Protein AF-A0A3N3DSX0-F1 (afdb_monomer)

Foldseek 3Di:
DDPPLCPVVVVVVPDDDDDDDDPDDDDDDDDCPVVLLLVLLVLLLVLLCQLPDPPDDLVVNLVSVLVVLVVLLVCVPPPPCVVVSVSSLQSNQQNRPNNHHDQVSLVSVLVSLVVHDPVSNVSPVVSNVVSVVSNVD

Solvent-accessible surface area (backbone atoms only — not comparable to full-atom values): 8267 Å² total; per-residue (Å²): 132,83,76,66,87,50,62,75,68,61,68,62,83,76,78,72,96,80,80,88,84,80,94,77,91,77,82,91,72,90,72,67,69,60,54,61,53,52,49,38,26,48,50,10,31,50,52,38,58,47,62,68,33,87,88,53,54,70,68,59,40,48,53,53,50,49,54,54,50,47,52,46,55,78,38,56,86,40,90,86,31,57,65,56,48,54,50,34,51,49,14,39,64,19,34,14,81,70,60,43,80,46,69,70,54,49,51,52,51,51,61,48,51,77,70,43,61,67,69,56,50,63,70,34,51,69,55,51,52,54,52,54,55,60,73,77,104

Secondary structure (DSSP, 8-state):
----TTHHHHTTS--SSS----SSS------THHHHHHHHHHHHHHHHHHHT-TTS-HHHHHHHHHHHHHHHHHTTTSTTTHHHHHHHHHHHHTTGGG----HHHHHHHHHHHTTS-HHHHHHTHHHHHHHHHHH--

Structure (mmCIF, N/CA/C/O backbone):
data_AF-A0A3N3DSX0-F1
#
_entry.id   AF-A0A3N3DSX0-F1
#
loop_
_atom_site.group_PDB
_atom_site.id
_atom_site.type_symbol
_atom_site.label_atom_id
_atom_site.label_alt_id
_atom_site.label_comp_id
_atom_site.label_asym_id
_atom_site.label_entity_id
_atom_site.label_seq_id
_atom_site.pdbx_PDB_ins_code
_atom_site.Cartn_x
_atom_site.Cartn_y
_atom_site.Cartn_z
_atom_site.occupancy
_atom_site.B_iso_or_equiv
_atom_site.auth_seq_id
_atom_site.auth_comp_id
_atom_site.auth_asym_id
_atom_site.auth_atom_id
_atom_site.pdbx_PDB_model_num
ATOM 1 N N . MET A 1 1 ? -12.710 23.647 -13.913 1.00 30.50 1 MET A N 1
ATOM 2 C CA . MET A 1 1 ? -11.533 23.036 -14.567 1.00 30.50 1 MET A CA 1
ATOM 3 C C . MET A 1 1 ? -11.287 21.716 -13.859 1.00 30.50 1 MET A C 1
ATOM 5 O O . MET A 1 1 ? -10.903 21.737 -12.700 1.00 30.50 1 MET A O 1
ATOM 9 N N . VAL A 1 2 ? -11.662 20.593 -14.472 1.00 31.05 2 VAL A N 1
ATOM 10 C CA . VAL A 1 2 ? -11.515 19.270 -13.849 1.00 31.05 2 VAL A CA 1
ATOM 11 C C . VAL A 1 2 ? -10.035 18.912 -13.912 1.00 31.05 2 VAL A C 1
ATOM 13 O O . VAL A 1 2 ? -9.515 18.653 -14.994 1.00 31.05 2 VAL A O 1
ATOM 16 N N . ALA A 1 3 ? -9.342 18.975 -12.775 1.00 36.75 3 ALA A N 1
ATOM 17 C CA . ALA A 1 3 ? -8.009 18.406 -12.653 1.00 36.75 3 ALA A CA 1
ATOM 18 C C . ALA A 1 3 ? -8.123 16.917 -13.001 1.00 36.75 3 ALA A C 1
ATOM 20 O O . ALA A 1 3 ? -8.859 16.178 -12.351 1.00 36.75 3 ALA A O 1
ATOM 21 N N . ASN A 1 4 ? -7.481 16.505 -14.091 1.00 43.41 4 ASN A N 1
ATOM 22 C CA . ASN A 1 4 ? -7.502 15.134 -14.575 1.00 43.41 4 ASN A CA 1
ATOM 23 C C . ASN A 1 4 ? -6.844 14.243 -13.506 1.00 43.41 4 ASN A C 1
ATOM 25 O O . ASN A 1 4 ? -5.618 14.192 -13.415 1.00 43.41 4 ASN A O 1
ATOM 29 N N . CYS A 1 5 ? -7.654 13.577 -12.672 1.00 39.72 5 CYS A N 1
ATOM 30 C CA . CYS A 1 5 ? -7.236 12.755 -11.522 1.00 39.72 5 CYS A CA 1
ATOM 31 C C . CYS A 1 5 ? -6.327 11.563 -11.890 1.00 39.72 5 CYS A C 1
ATOM 33 O O . CYS A 1 5 ? -5.930 10.795 -11.019 1.00 39.72 5 CYS A O 1
ATOM 35 N N . LEU A 1 6 ? -6.002 11.418 -13.176 1.00 47.44 6 LEU A N 1
ATOM 36 C CA . LEU A 1 6 ? -5.230 10.345 -13.785 1.00 47.44 6 LEU A CA 1
ATOM 37 C C . LEU A 1 6 ? -3.911 10.849 -14.408 1.00 47.44 6 LEU A C 1
ATOM 39 O O . LEU A 1 6 ? -3.279 10.122 -15.166 1.00 47.44 6 LEU A O 1
ATOM 43 N N . GLY A 1 7 ? -3.470 12.083 -14.136 1.00 43.34 7 GLY A N 1
ATOM 44 C CA . GLY A 1 7 ? -2.259 12.650 -14.758 1.00 43.34 7 GLY A CA 1
ATOM 45 C C . GLY A 1 7 ? -1.005 11.769 -14.623 1.00 43.34 7 GLY A C 1
ATOM 46 O O . GLY A 1 7 ? -0.277 11.583 -15.593 1.00 43.34 7 GLY A O 1
ATOM 47 N N . TRP A 1 8 ? -0.805 11.140 -13.460 1.00 49.72 8 TRP A N 1
ATOM 48 C CA . TRP A 1 8 ? 0.314 10.215 -13.218 1.00 49.72 8 TRP A CA 1
ATOM 49 C C . TRP A 1 8 ? 0.104 8.815 -13.834 1.00 49.72 8 TRP A C 1
ATOM 51 O O . TRP A 1 8 ? 1.045 8.062 -14.078 1.00 49.72 8 TRP A O 1
ATOM 61 N N . ILE A 1 9 ? -1.148 8.466 -14.119 1.00 48.03 9 ILE A N 1
ATOM 62 C CA .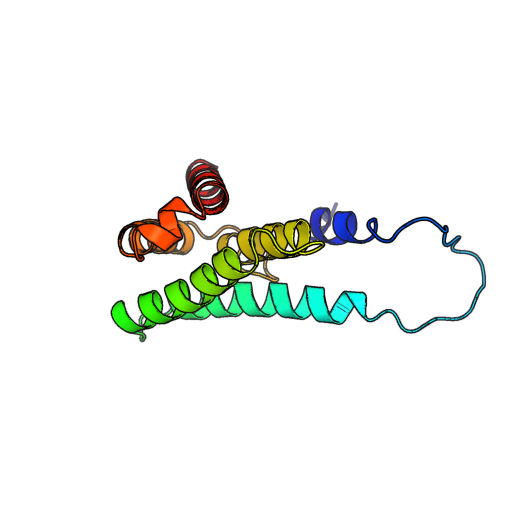 ILE A 1 9 ? -1.557 7.215 -14.764 1.00 48.03 9 ILE A CA 1
ATOM 63 C C . ILE A 1 9 ? -1.206 7.250 -16.261 1.00 48.03 9 ILE A C 1
ATOM 65 O O . ILE A 1 9 ? -0.927 6.200 -16.837 1.00 48.03 9 ILE A O 1
ATOM 69 N N . TYR A 1 10 ? -1.162 8.436 -16.878 1.00 50.47 10 TYR A N 1
ATOM 70 C CA . TYR A 1 10 ? -0.714 8.644 -18.264 1.00 50.47 10 TYR A CA 1
ATOM 71 C C . TYR A 1 10 ? 0.802 8.856 -18.405 1.00 50.47 10 TYR A C 1
ATOM 73 O O . TYR A 1 10 ? 1.342 8.655 -19.488 1.00 50.47 10 TYR A O 1
ATOM 81 N N . SER A 1 11 ? 1.531 9.185 -17.330 1.00 49.38 11 SER A N 1
ATOM 82 C CA . SER A 1 11 ? 3.007 9.212 -17.371 1.00 49.38 11 SER A CA 1
ATOM 83 C C . SER A 1 11 ? 3.648 7.824 -17.525 1.00 49.38 11 SER A C 1
ATOM 85 O O . SER A 1 11 ? 4.857 7.724 -17.700 1.00 49.38 11 SER A O 1
ATOM 87 N N . LEU A 1 12 ? 2.839 6.761 -17.486 1.00 44.12 12 LEU A N 1
ATOM 88 C CA . LEU A 1 12 ? 3.253 5.371 -17.684 1.00 44.12 12 LEU A CA 1
ATOM 89 C C . LEU A 1 12 ? 3.245 4.927 -19.156 1.00 44.12 12 LEU A C 1
ATOM 91 O O . LEU A 1 12 ? 3.864 3.915 -19.468 1.00 44.12 12 LEU A O 1
ATOM 95 N N . ASP A 1 13 ? 2.620 5.683 -20.068 1.00 43.12 13 ASP A N 1
ATOM 96 C CA . ASP A 1 13 ? 2.524 5.322 -21.499 1.00 43.12 13 ASP A CA 1
ATOM 97 C C . ASP A 1 13 ? 3.863 5.482 -22.258 1.00 43.12 13 ASP A C 1
ATOM 99 O O . ASP A 1 13 ? 3.954 5.246 -23.462 1.00 43.12 13 ASP A O 1
ATOM 103 N N . PHE A 1 14 ? 4.935 5.861 -21.558 1.00 44.00 14 PHE A N 1
ATOM 104 C CA . PHE A 1 14 ? 6.248 6.159 -22.123 1.00 44.00 14 PHE A CA 1
ATOM 105 C C . PHE A 1 14 ? 7.344 5.243 -21.575 1.00 44.00 14 PHE A C 1
ATOM 107 O O . PHE A 1 14 ? 8.367 5.720 -21.099 1.00 44.00 14 PHE A O 1
ATOM 114 N N . TYR A 1 15 ? 7.188 3.921 -21.652 1.00 38.62 15 TYR A N 1
ATOM 115 C CA . TYR A 1 15 ? 8.361 3.046 -21.526 1.00 38.62 15 TYR A CA 1
ATOM 116 C C . TYR A 1 15 ? 8.210 1.732 -22.296 1.00 38.62 15 TYR A C 1
ATOM 118 O O . TYR A 1 15 ? 8.166 0.641 -21.739 1.00 38.62 15 TYR A O 1
ATOM 126 N N . SER A 1 16 ? 8.192 1.826 -23.625 1.00 38.78 16 SER A N 1
ATOM 127 C CA . SER A 1 16 ? 8.774 0.759 -24.437 1.00 38.78 16 SER A CA 1
ATOM 128 C C . SER A 1 16 ? 9.688 1.377 -25.488 1.00 38.78 16 SER A C 1
ATOM 130 O O . SER A 1 16 ? 9.428 2.446 -26.042 1.00 38.78 16 SER A O 1
ATOM 132 N N . GLN A 1 17 ? 10.841 0.753 -25.666 1.00 41.41 17 GLN A N 1
ATOM 133 C CA . GLN A 1 17 ? 11.969 1.281 -26.411 1.00 41.41 17 GLN A CA 1
ATOM 134 C C . GLN A 1 17 ? 11.618 1.552 -27.890 1.00 41.41 17 GLN A C 1
ATOM 136 O O . GLN A 1 17 ? 11.648 0.662 -28.733 1.00 41.41 17 GLN A O 1
ATOM 141 N N . GLY A 1 18 ? 11.393 2.826 -28.227 1.00 43.81 18 GLY A N 1
ATOM 142 C CA . GLY A 1 18 ? 12.106 3.425 -29.357 1.00 43.81 18 GLY A CA 1
ATOM 143 C C . GLY A 1 18 ? 11.413 3.642 -30.706 1.00 43.81 18 GLY A C 1
ATOM 144 O O . GLY A 1 18 ? 12.146 3.959 -31.640 1.00 43.81 18 GLY A O 1
ATOM 145 N N . LYS A 1 19 ? 10.082 3.562 -30.884 1.00 35.09 19 LYS A N 1
ATOM 146 C CA . LYS A 1 19 ? 9.432 4.088 -32.116 1.00 35.09 19 LYS A CA 1
ATOM 147 C C . LYS A 1 19 ? 8.091 4.775 -31.835 1.00 35.09 19 LYS A C 1
ATOM 149 O O . LYS A 1 19 ? 7.228 4.236 -31.159 1.00 35.09 19 LYS A O 1
ATOM 154 N N . SER A 1 20 ? 7.967 5.997 -32.350 1.00 37.38 20 SER A N 1
ATOM 155 C CA . SER A 1 20 ? 6.875 6.950 -32.136 1.00 37.38 20 SER A CA 1
ATOM 156 C C . SER A 1 20 ? 5.535 6.495 -32.719 1.00 37.38 20 SER A C 1
ATOM 158 O O . SER A 1 20 ? 5.500 5.902 -33.796 1.00 37.38 20 SER A O 1
ATOM 160 N N . PHE A 1 21 ? 4.425 6.888 -32.082 1.00 38.12 21 PHE A N 1
ATOM 161 C CA . PHE A 1 21 ? 3.119 6.913 -32.742 1.00 38.12 21 PHE A CA 1
ATOM 162 C C . PHE A 1 21 ? 2.628 8.353 -32.895 1.00 38.12 21 PHE A C 1
ATOM 164 O O . PHE A 1 21 ? 2.429 9.078 -31.922 1.00 38.12 21 PHE A O 1
ATOM 171 N N . LYS A 1 22 ? 2.461 8.778 -34.150 1.00 32.69 22 LYS A N 1
ATOM 172 C CA . LYS A 1 22 ? 1.748 10.008 -34.499 1.00 32.69 22 LYS A CA 1
ATOM 173 C C . LYS A 1 22 ? 0.258 9.692 -34.592 1.00 32.69 22 LYS A C 1
ATOM 175 O O . LYS A 1 22 ? -0.136 8.797 -35.334 1.00 32.69 22 LYS A O 1
ATOM 180 N N . PHE A 1 23 ? -0.561 10.476 -33.902 1.00 29.50 23 PHE A N 1
ATOM 181 C CA . PHE A 1 23 ? -2.012 10.478 -34.068 1.00 29.50 23 PHE A CA 1
ATOM 182 C C . PHE A 1 23 ? -2.380 11.338 -35.293 1.00 29.50 23 PHE A C 1
ATOM 184 O O . PHE A 1 23 ? -2.412 12.562 -35.211 1.00 29.50 23 PHE A O 1
ATOM 191 N N . ASN A 1 24 ? -2.546 10.689 -36.452 1.00 30.03 24 ASN A N 1
ATOM 192 C CA . ASN A 1 24 ? -3.229 11.187 -37.659 1.00 30.03 24 ASN A CA 1
ATOM 193 C C . ASN A 1 24 ? -3.373 10.021 -38.669 1.00 30.03 24 ASN A C 1
ATOM 195 O O . ASN A 1 24 ? -2.525 9.834 -39.537 1.00 30.03 24 ASN A O 1
ATOM 199 N N . ASN A 1 25 ? -4.455 9.243 -38.546 1.00 38.62 25 ASN A N 1
ATOM 200 C CA . ASN A 1 25 ? -4.915 8.197 -39.484 1.00 38.62 25 ASN A CA 1
ATOM 201 C C . ASN A 1 25 ? -4.053 6.922 -39.665 1.00 38.62 25 ASN A C 1
ATOM 203 O O . ASN A 1 25 ? -3.590 6.644 -40.769 1.00 38.62 25 ASN A O 1
ATOM 207 N N . ALA A 1 26 ? -3.957 6.059 -38.644 1.00 34.12 26 ALA A N 1
ATOM 208 C CA . ALA A 1 26 ? -3.638 4.635 -38.851 1.00 34.12 26 ALA A CA 1
ATOM 209 C C . ALA A 1 26 ? -4.328 3.718 -37.816 1.00 34.12 26 ALA A C 1
ATOM 211 O O . ALA A 1 26 ? -4.562 4.135 -36.685 1.00 34.12 26 ALA A O 1
ATOM 212 N N . LEU A 1 27 ? -4.686 2.502 -38.261 1.00 34.28 27 LEU A N 1
ATOM 213 C CA . LEU A 1 27 ? -5.585 1.519 -37.625 1.00 34.28 27 LEU A CA 1
ATOM 214 C C . LEU A 1 27 ? -5.203 1.093 -36.188 1.00 34.28 27 LEU A C 1
ATOM 216 O O . LEU A 1 27 ? -4.019 1.058 -35.855 1.00 34.28 27 LEU A O 1
ATOM 220 N N . PRO A 1 28 ? -6.197 0.695 -35.364 1.00 36.72 28 PRO A N 1
ATOM 221 C CA . PRO A 1 28 ? -6.000 0.347 -33.965 1.00 36.72 28 PRO A CA 1
ATOM 222 C C . PRO A 1 28 ? -5.323 -1.021 -33.847 1.00 36.72 28 PRO A C 1
ATOM 224 O O . PRO A 1 28 ? -5.926 -2.063 -34.100 1.00 36.72 28 PRO A O 1
ATOM 227 N N . THR A 1 29 ? -4.056 -1.028 -33.452 1.00 40.25 29 THR A N 1
ATOM 228 C CA . THR A 1 29 ? -3.374 -2.231 -32.970 1.00 40.25 29 THR A CA 1
ATOM 229 C C . THR A 1 29 ? -3.714 -2.441 -31.496 1.00 40.25 29 THR A C 1
ATOM 231 O O . THR A 1 29 ? -3.612 -1.512 -30.702 1.00 40.25 29 THR A O 1
ATOM 234 N N . HIS A 1 30 ? -4.148 -3.653 -31.150 1.00 41.25 30 HIS A N 1
ATOM 235 C CA . HIS A 1 30 ? -4.578 -4.074 -29.813 1.00 41.25 30 HIS A CA 1
ATOM 236 C C . HIS A 1 30 ? -3.480 -3.805 -28.764 1.00 41.25 30 HIS A C 1
ATOM 238 O O . HIS A 1 30 ? -2.444 -4.469 -28.768 1.00 41.25 30 HIS A O 1
ATOM 244 N N . ASP A 1 31 ? -3.693 -2.826 -27.885 1.00 43.81 31 ASP A N 1
ATOM 245 C CA . ASP A 1 31 ? -2.759 -2.464 -26.818 1.00 43.81 31 ASP A CA 1
ATOM 246 C C . ASP A 1 31 ? -3.169 -3.161 -25.509 1.00 43.81 31 ASP A C 1
ATOM 248 O O . ASP A 1 31 ? -4.193 -2.840 -24.909 1.00 43.81 31 ASP A O 1
ATOM 252 N N . ASN A 1 32 ? -2.393 -4.163 -25.086 1.00 48.94 32 ASN A N 1
ATOM 253 C CA . ASN A 1 32 ? -2.645 -4.932 -23.860 1.00 48.94 32 ASN A CA 1
ATOM 254 C C . ASN A 1 32 ? -2.050 -4.267 -22.601 1.00 48.94 32 ASN A C 1
ATOM 256 O O . ASN A 1 32 ? -2.184 -4.815 -21.503 1.00 48.94 32 ASN A O 1
ATOM 260 N N . SER A 1 33 ? -1.415 -3.094 -22.726 1.00 53.34 33 SER A N 1
ATOM 261 C CA . SER A 1 33 ? -0.887 -2.311 -21.597 1.00 53.34 33 SER A CA 1
ATOM 262 C C . SER A 1 33 ? -1.975 -1.919 -20.584 1.00 53.34 33 SER A C 1
ATOM 264 O O . SER A 1 33 ? -1.711 -1.809 -19.382 1.00 53.34 33 SER A O 1
ATOM 266 N N . SER A 1 34 ? -3.227 -1.801 -21.040 1.00 65.00 34 SER A N 1
ATOM 267 C CA . SER A 1 34 ? -4.379 -1.501 -20.189 1.00 65.00 34 SER A CA 1
ATOM 268 C C . SER A 1 34 ? -4.679 -2.612 -19.180 1.00 65.00 34 SER A C 1
ATOM 270 O O . SER A 1 34 ? -5.123 -2.307 -18.078 1.00 65.00 34 SER A O 1
ATOM 272 N N . ILE A 1 35 ? -4.409 -3.883 -19.512 1.00 76.06 35 ILE A N 1
ATOM 273 C CA . ILE A 1 35 ? -4.754 -5.029 -18.658 1.00 76.06 35 ILE A CA 1
ATOM 274 C C . ILE A 1 35 ? -3.895 -5.019 -17.398 1.00 76.06 35 ILE A C 1
ATOM 276 O O . ILE A 1 35 ? -4.439 -5.007 -16.299 1.00 76.06 35 ILE A O 1
ATOM 280 N N . LEU A 1 36 ? -2.568 -4.960 -17.550 1.00 79.69 36 LEU A N 1
ATOM 281 C CA . LEU A 1 36 ? -1.635 -4.963 -16.419 1.00 79.69 36 LEU A CA 1
ATOM 282 C C . LEU A 1 36 ? -1.925 -3.802 -15.463 1.00 79.69 36 LEU A C 1
ATOM 284 O O . LEU A 1 36 ? -2.035 -3.981 -14.252 1.00 79.69 36 LEU A O 1
ATOM 288 N N . LYS A 1 37 ? -2.118 -2.611 -16.026 1.00 74.88 37 LYS A N 1
ATOM 289 C CA . LYS A 1 37 ? -2.452 -1.398 -15.285 1.00 74.88 37 LYS A CA 1
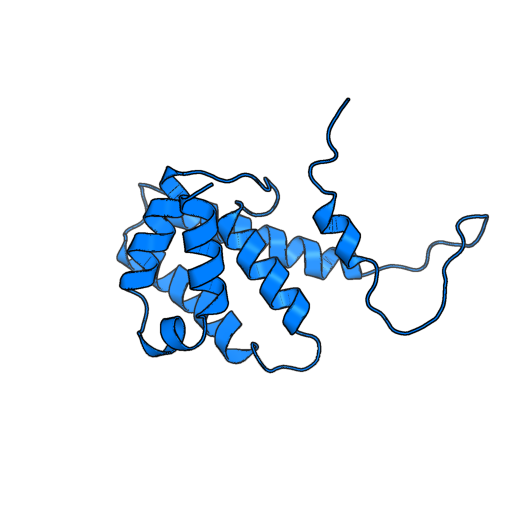ATOM 290 C C . LYS A 1 37 ? -3.777 -1.525 -14.534 1.00 74.88 37 LYS A C 1
ATOM 292 O O . LYS A 1 37 ? -3.833 -1.224 -13.344 1.00 74.88 37 LYS A O 1
ATOM 297 N N . SER A 1 38 ? -4.827 -2.012 -15.192 1.00 79.50 38 SER A N 1
ATOM 298 C CA . SER A 1 38 ? -6.109 -2.289 -14.541 1.00 79.50 38 SER A CA 1
ATOM 299 C C . SER A 1 38 ? -5.976 -3.343 -13.443 1.00 79.50 38 SER A C 1
ATOM 301 O O . SER A 1 38 ? -6.590 -3.181 -12.395 1.00 79.50 38 SER A O 1
ATOM 303 N N . SER A 1 39 ? -5.151 -4.377 -13.624 1.00 86.38 39 SER A N 1
ATOM 304 C CA . SER A 1 39 ? -4.900 -5.392 -12.595 1.00 86.38 39 SER A CA 1
ATOM 305 C C . SER A 1 39 ? -4.211 -4.812 -11.361 1.00 86.38 39 SER A C 1
ATOM 307 O O . SER A 1 39 ? -4.631 -5.115 -10.247 1.00 86.38 39 SER A O 1
ATOM 309 N N . ILE A 1 40 ? -3.211 -3.944 -11.540 1.00 89.38 40 ILE A N 1
ATOM 310 C CA . ILE A 1 40 ? -2.521 -3.275 -10.427 1.00 89.38 40 ILE A CA 1
ATOM 311 C C . ILE A 1 40 ? -3.496 -2.391 -9.642 1.00 89.38 40 ILE A C 1
ATOM 313 O O . ILE A 1 40 ? -3.584 -2.504 -8.420 1.00 89.38 40 ILE A O 1
ATOM 317 N N . LEU A 1 41 ? -4.278 -1.566 -10.346 1.00 87.31 41 LEU A N 1
ATOM 318 C CA . LEU A 1 41 ? -5.279 -0.701 -9.718 1.00 87.31 41 LEU A CA 1
ATOM 319 C C . LEU A 1 41 ? -6.376 -1.505 -9.009 1.00 87.31 41 LEU A C 1
ATOM 321 O O . LEU A 1 41 ? -6.829 -1.119 -7.929 1.00 87.31 41 LEU A O 1
ATOM 325 N N . CYS A 1 42 ? -6.771 -2.642 -9.589 1.00 90.94 42 CYS A N 1
ATOM 326 C CA . CYS A 1 42 ? -7.690 -3.588 -8.966 1.00 90.94 42 CYS A CA 1
ATOM 327 C C . CYS A 1 42 ? -7.131 -4.104 -7.650 1.00 90.94 42 CYS A C 1
ATOM 329 O O . CYS A 1 42 ? -7.820 -4.052 -6.635 1.00 90.94 42 CYS A O 1
ATOM 331 N N . LEU A 1 43 ? -5.880 -4.564 -7.666 1.00 94.19 43 LEU A N 1
ATOM 332 C CA . LEU A 1 43 ? -5.226 -5.121 -6.495 1.00 94.19 43 LEU A CA 1
ATOM 333 C C . LEU A 1 43 ? -5.115 -4.084 -5.376 1.00 94.19 43 LEU A C 1
ATOM 335 O O . LEU A 1 43 ? -5.510 -4.382 -4.255 1.00 94.19 43 LEU A O 1
ATOM 339 N N . GLY A 1 44 ? -4.678 -2.857 -5.672 1.00 94.00 44 GLY A N 1
ATOM 340 C CA . GLY A 1 44 ? -4.630 -1.799 -4.659 1.00 94.00 44 GLY A CA 1
ATOM 341 C C . GLY A 1 44 ? -6.007 -1.469 -4.075 1.00 94.00 44 GLY A C 1
ATOM 342 O O . GLY A 1 44 ? -6.152 -1.339 -2.864 1.00 94.00 44 GLY A O 1
ATOM 343 N N . ASN A 1 45 ? -7.053 -1.436 -4.908 1.00 93.12 45 ASN A N 1
ATOM 344 C CA . ASN A 1 45 ? -8.419 -1.247 -4.421 1.00 93.12 45 ASN A CA 1
ATOM 345 C C . ASN A 1 45 ? -8.925 -2.438 -3.580 1.00 93.12 45 ASN A C 1
ATOM 347 O O . ASN A 1 45 ? -9.650 -2.229 -2.612 1.00 93.12 45 ASN A O 1
ATOM 351 N N . LEU A 1 46 ? -8.564 -3.677 -3.925 1.00 96.00 46 LEU A N 1
ATOM 352 C CA . LEU A 1 46 ? -8.907 -4.856 -3.122 1.00 96.00 46 LEU A CA 1
ATOM 353 C C . LEU A 1 46 ? -8.215 -4.822 -1.758 1.00 96.00 46 LEU A C 1
ATOM 355 O O . LEU A 1 46 ? -8.861 -5.096 -0.751 1.00 96.00 46 LEU A O 1
ATOM 359 N N . VAL A 1 47 ? -6.935 -4.445 -1.715 1.00 96.62 47 VAL A N 1
ATOM 360 C CA . VAL A 1 47 ? -6.194 -4.274 -0.458 1.00 96.62 47 VAL A CA 1
ATOM 361 C C . VAL A 1 47 ? -6.862 -3.212 0.413 1.00 96.62 47 VAL A C 1
ATOM 363 O O . VAL A 1 47 ? -7.139 -3.484 1.578 1.00 96.62 47 VAL A O 1
ATOM 366 N N . TYR A 1 48 ? -7.214 -2.058 -0.163 1.00 96.06 48 TYR A N 1
ATOM 367 C CA . TYR A 1 48 ? -7.991 -1.026 0.527 1.00 96.06 48 TYR A CA 1
ATOM 368 C C . TYR A 1 48 ? -9.299 -1.580 1.109 1.00 96.06 48 TYR A C 1
ATOM 370 O O . TYR A 1 48 ? -9.555 -1.455 2.303 1.00 96.06 48 TYR A O 1
ATOM 378 N N . GLN A 1 49 ? -10.107 -2.258 0.289 1.00 95.56 49 GLN A N 1
ATOM 379 C CA . GLN A 1 49 ? -11.390 -2.809 0.728 1.00 95.56 49 GLN A CA 1
ATOM 380 C C . GLN A 1 49 ? -11.258 -3.866 1.824 1.00 95.56 49 GLN A C 1
ATOM 382 O O . GLN A 1 49 ? -12.172 -3.993 2.630 1.00 95.56 49 GLN A O 1
ATOM 387 N N . ILE A 1 50 ? -10.172 -4.641 1.840 1.00 96.31 50 ILE A N 1
ATOM 388 C CA . ILE A 1 50 ? -9.919 -5.663 2.862 1.00 96.31 50 ILE A CA 1
ATOM 389 C C . ILE A 1 50 ? -9.479 -5.007 4.168 1.00 96.31 50 ILE A C 1
ATOM 391 O O . ILE A 1 50 ? -10.050 -5.300 5.217 1.00 96.31 50 ILE A O 1
ATOM 395 N N . ILE A 1 51 ? -8.491 -4.116 4.107 1.00 95.75 51 ILE A N 1
ATOM 396 C CA . ILE A 1 51 ? -7.936 -3.471 5.297 1.00 95.75 51 ILE A CA 1
ATOM 397 C C . ILE A 1 51 ? -8.987 -2.570 5.943 1.00 95.75 51 ILE A C 1
ATOM 399 O O . ILE A 1 51 ? -9.240 -2.709 7.127 1.00 95.75 51 ILE A O 1
ATOM 403 N N . SER A 1 52 ? -9.724 -1.767 5.175 1.00 94.94 52 SER A N 1
ATOM 404 C CA . SER A 1 52 ? -10.777 -0.903 5.727 1.00 94.94 52 SER A CA 1
ATOM 405 C C . SER A 1 52 ? -12.057 -1.639 6.159 1.00 94.94 52 SER A C 1
ATOM 407 O O . SER A 1 52 ? -13.033 -0.992 6.537 1.00 94.94 52 SER A O 1
ATOM 409 N N . ASN A 1 53 ? -12.117 -2.974 6.081 1.00 95.25 53 ASN A N 1
ATOM 410 C CA . ASN A 1 53 ? -13.309 -3.736 6.455 1.00 95.25 53 ASN A CA 1
ATOM 411 C C . ASN A 1 53 ? -13.334 -4.037 7.958 1.00 95.25 53 ASN A C 1
ATOM 413 O O . ASN A 1 53 ? -12.505 -4.787 8.467 1.00 95.25 53 ASN A O 1
ATOM 417 N N . ASP A 1 54 ? -14.334 -3.520 8.661 1.00 94.62 54 ASP A N 1
ATOM 418 C CA . ASP A 1 54 ? -14.547 -3.731 10.096 1.00 94.62 54 ASP A CA 1
ATOM 419 C C . ASP A 1 54 ? -15.008 -5.157 10.456 1.00 94.62 54 ASP A C 1
ATOM 421 O O . ASP A 1 54 ? -14.896 -5.577 11.606 1.00 94.62 54 ASP A O 1
ATOM 425 N N . LYS A 1 55 ? -15.500 -5.929 9.480 1.00 96.06 55 LYS A N 1
ATOM 426 C CA . LYS A 1 55 ? -15.963 -7.316 9.675 1.00 96.06 55 LYS A CA 1
ATOM 427 C C . LYS A 1 55 ? -14.860 -8.357 9.512 1.00 96.06 55 LYS A C 1
ATOM 429 O O . LYS A 1 55 ? -15.113 -9.536 9.760 1.00 96.06 55 LYS A O 1
ATOM 434 N N . LEU A 1 56 ? -13.675 -7.961 9.048 1.00 95.81 56 LEU A N 1
ATOM 435 C CA . LEU A 1 56 ? -12.529 -8.854 8.882 1.00 95.81 56 LEU A CA 1
ATOM 436 C C . LEU A 1 56 ? -11.601 -8.746 10.093 1.00 95.81 56 LEU A C 1
ATOM 438 O O . LEU A 1 56 ? -11.371 -7.655 10.609 1.00 95.81 56 LEU A O 1
ATOM 442 N N . SER A 1 57 ? -11.057 -9.878 10.543 1.00 96.62 57 SER A N 1
ATOM 443 C CA . SER A 1 57 ? -10.107 -9.887 11.657 1.00 96.62 57 SER A CA 1
ATOM 444 C C . SER A 1 57 ? -8.778 -9.241 11.264 1.00 96.62 57 SER A C 1
ATOM 446 O O . SER A 1 57 ? -8.344 -9.349 10.114 1.00 96.62 57 SER A O 1
ATOM 448 N N . SER A 1 58 ? -8.097 -8.632 12.237 1.00 95.25 58 SER A N 1
ATOM 449 C CA . SER A 1 58 ? -6.765 -8.046 12.038 1.00 95.25 58 SER A CA 1
ATOM 450 C C . SER A 1 58 ? -5.762 -9.068 11.499 1.00 95.25 58 SER A C 1
ATOM 452 O O . SER A 1 58 ? -5.038 -8.758 10.559 1.00 95.25 58 SER A O 1
ATOM 454 N N . ASP A 1 59 ? -5.797 -10.310 11.993 1.00 95.94 59 ASP A N 1
ATOM 455 C CA . ASP A 1 59 ? -4.930 -11.395 11.511 1.00 95.94 59 ASP A CA 1
ATOM 456 C C . ASP A 1 59 ? -5.147 -11.698 10.02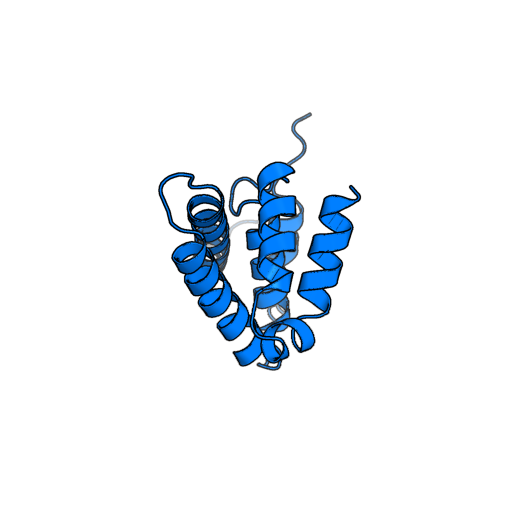3 1.00 95.94 59 ASP A C 1
ATOM 458 O O . ASP A 1 59 ? -4.194 -11.925 9.279 1.00 95.94 59 ASP A O 1
ATOM 462 N N . PHE A 1 60 ? -6.402 -11.682 9.559 1.00 96.56 60 PHE A N 1
ATOM 463 C CA . PHE A 1 60 ? -6.708 -11.914 8.149 1.00 96.56 60 PHE A CA 1
ATOM 464 C C . PHE A 1 60 ? -6.237 -10.747 7.280 1.00 96.56 60 PHE A C 1
ATOM 466 O O . PHE A 1 60 ? -5.638 -10.967 6.227 1.00 96.56 60 PHE A O 1
ATOM 473 N N . LYS A 1 61 ? -6.476 -9.506 7.722 1.00 97.12 61 LYS A N 1
ATOM 474 C CA . LYS A 1 61 ? -5.986 -8.311 7.024 1.00 97.12 61 LYS A CA 1
ATOM 475 C C . LYS A 1 61 ? -4.462 -8.346 6.906 1.00 97.12 61 LYS A C 1
ATOM 477 O O . LYS A 1 61 ? -3.937 -8.122 5.816 1.00 97.12 61 LYS A O 1
ATOM 482 N N . LEU A 1 62 ? -3.771 -8.668 8.003 1.00 96.69 62 LEU A N 1
ATOM 483 C CA . LEU A 1 62 ? -2.314 -8.763 8.056 1.00 96.69 62 LEU A CA 1
ATOM 484 C C . LEU A 1 62 ? -1.810 -9.834 7.095 1.00 96.69 62 LEU A C 1
ATOM 486 O O . LEU A 1 62 ? -0.968 -9.546 6.254 1.00 96.69 62 LEU A O 1
ATOM 490 N N . TYR A 1 63 ? -2.399 -11.029 7.135 1.00 96.00 63 TYR A N 1
ATOM 491 C CA . TYR A 1 63 ? -2.060 -12.116 6.219 1.00 96.00 63 TYR A CA 1
ATOM 492 C C . TYR A 1 63 ? -2.160 -11.705 4.741 1.00 96.00 63 TYR A C 1
ATOM 494 O O . TYR A 1 63 ? -1.260 -11.986 3.947 1.00 96.00 63 TYR A O 1
ATOM 502 N N . ILE A 1 64 ? -3.237 -11.012 4.357 1.00 96.31 64 ILE A N 1
ATOM 503 C CA . ILE A 1 64 ? -3.405 -10.521 2.984 1.00 96.31 64 ILE A CA 1
ATOM 504 C C . ILE A 1 64 ? -2.341 -9.477 2.636 1.00 96.31 64 ILE A C 1
ATOM 506 O O . ILE A 1 64 ? -1.751 -9.555 1.555 1.00 96.31 64 ILE A O 1
ATOM 510 N N . LEU A 1 65 ? -2.077 -8.526 3.535 1.00 96.38 65 LEU A N 1
ATOM 511 C CA . LEU A 1 65 ? -1.040 -7.518 3.334 1.00 96.38 65 LEU A CA 1
ATOM 512 C C . LEU A 1 65 ? 0.332 -8.179 3.140 1.00 96.38 65 LEU A C 1
ATOM 514 O O . LEU A 1 65 ? 1.018 -7.880 2.165 1.00 96.38 65 LEU A O 1
ATOM 518 N N . GLU A 1 66 ? 0.696 -9.142 3.988 1.00 96.00 66 GLU A N 1
ATOM 519 C CA . GLU A 1 66 ? 1.957 -9.877 3.877 1.00 96.00 66 GLU A CA 1
ATOM 520 C C . GLU A 1 66 ? 2.100 -10.610 2.545 1.00 96.00 66 GLU A C 1
ATOM 522 O O . GLU A 1 66 ? 3.182 -10.599 1.960 1.00 96.00 66 GLU A O 1
ATOM 527 N N . ILE A 1 67 ? 1.032 -11.231 2.030 1.00 95.62 67 ILE A N 1
ATOM 528 C CA . ILE A 1 67 ? 1.070 -11.870 0.708 1.00 95.62 67 ILE A CA 1
ATOM 529 C C . ILE A 1 67 ? 1.439 -10.845 -0.364 1.00 95.62 67 ILE A C 1
ATOM 531 O O . ILE A 1 67 ? 2.320 -11.109 -1.185 1.00 95.62 67 ILE A O 1
ATOM 535 N N . VAL A 1 68 ? 0.779 -9.686 -0.366 1.00 95.38 68 VAL A N 1
ATOM 536 C CA . VAL A 1 68 ? 0.994 -8.647 -1.381 1.00 95.38 68 VAL A CA 1
ATOM 537 C C . VAL A 1 68 ? 2.405 -8.068 -1.278 1.00 95.38 68 VAL A C 1
ATOM 539 O O . VAL A 1 68 ? 3.112 -7.998 -2.285 1.00 95.38 68 VAL A O 1
ATOM 542 N N . LEU A 1 69 ? 2.848 -7.723 -0.069 1.00 95.62 69 LEU A N 1
ATOM 543 C CA . LEU A 1 69 ? 4.187 -7.183 0.164 1.00 95.62 69 LEU A CA 1
ATOM 544 C C . LEU A 1 69 ? 5.281 -8.206 -0.167 1.00 95.62 69 LEU A C 1
ATOM 546 O O . LEU A 1 69 ? 6.278 -7.867 -0.799 1.00 95.62 69 LEU A O 1
ATOM 550 N N . ARG A 1 70 ? 5.077 -9.489 0.145 1.00 95.06 70 ARG A N 1
ATOM 551 C CA . ARG A 1 70 ? 6.018 -10.553 -0.233 1.00 95.06 70 ARG A CA 1
ATOM 552 C C . ARG A 1 70 ? 6.166 -10.670 -1.749 1.00 95.06 70 ARG A C 1
ATOM 554 O O . ARG A 1 70 ? 7.266 -10.928 -2.229 1.00 95.06 70 ARG A O 1
ATOM 561 N N . GLN A 1 71 ? 5.095 -10.452 -2.518 1.00 93.19 71 GLN A N 1
ATOM 562 C CA . GLN A 1 71 ? 5.199 -10.421 -3.980 1.00 93.19 71 GLN A CA 1
ATOM 563 C C . GLN A 1 71 ? 5.983 -9.210 -4.488 1.00 93.19 71 GLN A C 1
ATOM 565 O O . GLN A 1 71 ? 6.754 -9.371 -5.435 1.00 93.19 71 GLN A O 1
ATOM 570 N N . LEU A 1 72 ? 5.844 -8.041 -3.851 1.00 92.75 72 LEU A N 1
ATOM 571 C CA . LEU A 1 72 ? 6.677 -6.872 -4.152 1.00 92.75 72 LEU A CA 1
ATOM 572 C C . LEU A 1 72 ? 8.161 -7.168 -3.898 1.00 92.75 72 LEU A C 1
ATOM 574 O O . LEU A 1 72 ? 8.975 -6.931 -4.786 1.00 92.75 72 LEU A O 1
ATOM 578 N N . VAL A 1 73 ? 8.503 -7.761 -2.748 1.00 94.12 73 VAL A N 1
ATOM 579 C CA . VAL A 1 73 ? 9.888 -8.152 -2.415 1.00 94.12 73 VAL A CA 1
ATOM 580 C C . VAL A 1 73 ? 10.445 -9.138 -3.439 1.00 94.12 73 VAL A C 1
ATOM 582 O O . VAL A 1 73 ? 11.501 -8.899 -4.024 1.00 94.12 73 VAL A O 1
ATOM 585 N N . ASN A 1 74 ? 9.710 -10.219 -3.717 1.00 91.69 74 ASN A N 1
ATOM 586 C CA . ASN A 1 74 ? 10.156 -11.278 -4.627 1.00 91.69 74 ASN A CA 1
ATOM 587 C C . ASN A 1 74 ? 10.472 -10.769 -6.043 1.00 91.69 74 ASN A C 1
ATOM 589 O O . ASN A 1 74 ? 11.279 -11.378 -6.743 1.00 91.69 74 ASN A O 1
ATOM 593 N N . HIS A 1 75 ? 9.849 -9.665 -6.463 1.00 88.75 75 HIS A N 1
ATOM 594 C CA . HIS A 1 75 ? 10.022 -9.080 -7.793 1.00 88.75 75 HIS A CA 1
ATOM 595 C C . HIS A 1 75 ? 10.710 -7.707 -7.767 1.00 88.75 75 HIS A C 1
ATOM 597 O O . HIS A 1 75 ? 10.772 -7.052 -8.808 1.00 88.75 75 HIS A O 1
ATOM 603 N N . LYS A 1 76 ? 11.252 -7.254 -6.622 1.00 85.31 76 LYS A N 1
ATOM 604 C CA . LYS A 1 76 ? 11.884 -5.925 -6.480 1.00 85.31 76 LYS A CA 1
ATOM 605 C C . LYS A 1 76 ? 13.021 -5.722 -7.483 1.00 85.31 76 LYS A C 1
ATOM 607 O O . LYS A 1 76 ? 13.113 -4.670 -8.110 1.00 85.31 76 LYS A O 1
ATOM 612 N N . ASN A 1 77 ? 13.825 -6.766 -7.682 1.00 83.62 77 ASN A N 1
ATOM 613 C CA . ASN A 1 77 ? 15.013 -6.754 -8.540 1.00 83.62 77 ASN A CA 1
ATOM 614 C C . ASN A 1 77 ? 14.785 -7.393 -9.921 1.00 83.62 77 ASN A C 1
ATOM 616 O O . ASN A 1 77 ? 15.747 -7.638 -10.645 1.00 83.62 77 ASN A O 1
ATOM 620 N N . ALA A 1 78 ? 13.538 -7.709 -10.286 1.00 83.94 78 ALA A N 1
ATOM 621 C CA . ALA A 1 78 ? 13.245 -8.280 -11.595 1.00 83.94 78 ALA A CA 1
ATOM 622 C C . ALA A 1 78 ? 13.312 -7.196 -12.686 1.00 83.94 78 ALA A C 1
ATOM 624 O O . ALA A 1 78 ? 12.702 -6.127 -12.566 1.00 83.94 78 ALA A O 1
ATOM 625 N N . ASP A 1 79 ? 14.027 -7.484 -13.776 1.00 78.06 79 ASP A N 1
ATOM 626 C CA . ASP A 1 79 ? 14.157 -6.567 -14.909 1.00 78.06 79 ASP A CA 1
ATOM 627 C C . ASP A 1 79 ? 12.775 -6.176 -15.459 1.00 78.06 79 ASP A C 1
ATOM 629 O O . ASP A 1 79 ? 11.930 -7.021 -15.759 1.00 78.06 79 ASP A O 1
ATOM 633 N N . GLY A 1 80 ? 12.532 -4.869 -15.578 1.00 74.75 80 GLY A N 1
ATOM 634 C CA . GLY A 1 80 ? 11.262 -4.320 -16.066 1.00 74.75 80 GLY A CA 1
ATOM 635 C C . GLY A 1 80 ? 10.134 -4.216 -15.029 1.00 74.75 80 GLY A C 1
ATOM 636 O O . GLY A 1 80 ? 9.095 -3.643 -15.351 1.00 74.75 80 GLY A O 1
ATOM 637 N N . TYR A 1 81 ? 10.321 -4.683 -13.786 1.00 78.38 81 TYR A N 1
ATOM 638 C CA . TYR A 1 81 ? 9.288 -4.618 -12.735 1.00 78.38 81 TYR A CA 1
ATOM 639 C C . TYR A 1 81 ? 9.365 -3.383 -11.835 1.00 78.38 81 TYR A C 1
ATOM 641 O O . TYR A 1 81 ? 8.393 -3.083 -11.148 1.00 78.38 81 TYR A O 1
ATOM 649 N N . SER A 1 82 ? 10.461 -2.619 -11.871 1.00 80.38 82 SER A N 1
ATOM 650 C CA . SER A 1 82 ? 10.632 -1.402 -11.056 1.00 80.38 82 SER A CA 1
ATOM 651 C C . SER A 1 82 ? 9.413 -0.468 -11.123 1.00 80.38 82 SER A C 1
ATOM 653 O O . SER A 1 82 ? 8.863 -0.071 -10.096 1.00 80.38 82 SER A O 1
ATOM 655 N N . LEU A 1 83 ? 8.935 -0.180 -12.335 1.00 77.75 83 LEU A N 1
ATOM 656 C CA . LEU A 1 83 ? 7.795 0.706 -12.549 1.00 77.75 83 LEU A CA 1
ATOM 657 C C . LEU A 1 83 ? 6.475 0.072 -12.096 1.00 77.75 83 LEU A C 1
ATOM 659 O O . LEU A 1 83 ? 5.646 0.739 -11.485 1.00 77.75 83 LEU A O 1
ATOM 663 N N . VAL A 1 84 ? 6.293 -1.225 -12.355 1.00 84.56 84 VAL A N 1
ATOM 664 C CA . VAL A 1 84 ? 5.120 -1.989 -11.905 1.00 84.56 84 VAL A CA 1
ATOM 665 C C . VAL A 1 84 ? 5.008 -1.945 -10.383 1.00 84.56 84 VAL A C 1
ATOM 667 O O . VAL A 1 84 ? 3.936 -1.645 -9.861 1.00 84.56 84 VAL A O 1
ATOM 670 N N . ASN A 1 85 ? 6.121 -2.155 -9.681 1.00 87.06 85 ASN A N 1
ATOM 671 C CA . ASN A 1 85 ? 6.177 -2.125 -8.224 1.00 87.06 85 ASN A CA 1
ATOM 672 C C . ASN A 1 85 ? 5.864 -0.726 -7.688 1.00 87.06 85 ASN A C 1
ATOM 674 O O . ASN A 1 85 ? 5.030 -0.596 -6.798 1.00 87.06 85 ASN A O 1
ATOM 678 N N . GLN A 1 86 ? 6.432 0.334 -8.273 1.00 87.75 86 GLN A N 1
ATOM 679 C CA . GLN A 1 86 ? 6.108 1.715 -7.888 1.00 87.75 86 GLN A CA 1
ATOM 680 C C . GLN A 1 86 ? 4.620 2.041 -8.055 1.00 87.75 86 GLN A C 1
ATOM 682 O O . GLN A 1 86 ? 4.015 2.676 -7.188 1.00 87.75 86 GLN A O 1
ATOM 687 N N . VAL A 1 87 ? 4.016 1.600 -9.160 1.00 86.31 87 VAL A N 1
ATOM 688 C CA . VAL A 1 87 ? 2.585 1.803 -9.416 1.00 86.31 87 VAL A CA 1
ATOM 689 C C . VAL A 1 87 ? 1.745 0.999 -8.436 1.00 86.31 87 VAL A C 1
ATOM 691 O O . VAL A 1 87 ? 0.758 1.527 -7.936 1.00 86.31 87 VAL A O 1
ATOM 694 N N . LEU A 1 88 ? 2.130 -0.239 -8.126 1.00 91.06 88 LEU A N 1
ATOM 695 C CA . LEU A 1 88 ? 1.422 -1.065 -7.154 1.00 91.06 88 LEU A CA 1
ATOM 696 C C . LEU A 1 88 ? 1.505 -0.479 -5.743 1.00 91.06 88 LEU A C 1
ATOM 698 O O . LEU A 1 88 ? 0.473 -0.342 -5.096 1.00 91.06 88 LEU A O 1
ATOM 702 N N . MET A 1 89 ? 2.686 -0.045 -5.303 1.00 93.88 89 MET A N 1
ATOM 703 C CA . MET A 1 89 ? 2.878 0.626 -4.014 1.00 93.88 89 MET A CA 1
ATOM 704 C C . MET A 1 89 ? 1.989 1.867 -3.884 1.00 93.88 89 MET A C 1
ATOM 706 O O . MET A 1 89 ? 1.223 1.986 -2.928 1.00 93.88 89 MET A O 1
ATOM 710 N N . LYS A 1 90 ? 1.997 2.749 -4.893 1.00 91.88 90 LYS A N 1
ATOM 711 C CA . LYS A 1 90 ? 1.077 3.897 -4.935 1.00 91.88 90 LYS A CA 1
ATOM 712 C C . LYS A 1 90 ? -0.382 3.458 -4.973 1.00 91.88 90 LYS A C 1
ATOM 714 O O . LYS A 1 90 ? -1.221 4.031 -4.293 1.00 91.88 90 LYS A O 1
ATOM 719 N N . SER A 1 91 ? -0.701 2.439 -5.757 1.00 92.56 91 SER A N 1
ATOM 720 C CA . SER A 1 91 ? -2.064 1.936 -5.873 1.00 92.56 91 SER A CA 1
ATOM 721 C C . SER A 1 91 ? -2.595 1.387 -4.549 1.00 92.56 91 SER A C 1
ATOM 723 O O . SER A 1 91 ? -3.795 1.488 -4.319 1.00 92.56 91 SER A O 1
ATOM 725 N N . ILE A 1 92 ? -1.750 0.795 -3.707 1.00 95.94 92 ILE A N 1
ATOM 726 C CA . ILE A 1 92 ? -2.129 0.349 -2.364 1.00 95.94 92 ILE A CA 1
ATOM 727 C C . ILE A 1 92 ? -2.438 1.578 -1.499 1.00 95.94 92 ILE A C 1
ATOM 729 O O . ILE A 1 92 ? -3.556 1.710 -1.023 1.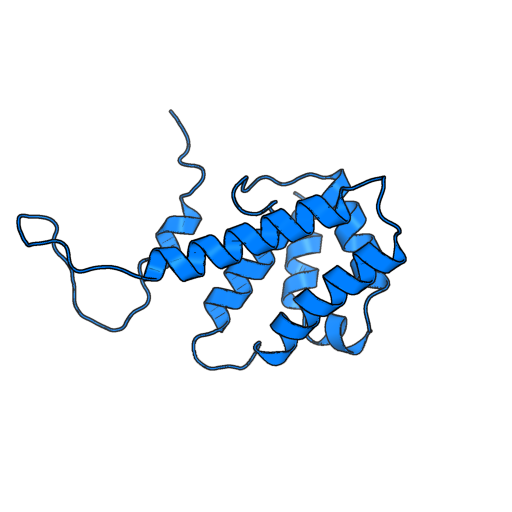00 95.94 92 ILE A O 1
ATOM 733 N N . ILE A 1 93 ? -1.511 2.535 -1.407 1.00 94.69 93 ILE A N 1
ATOM 734 C CA . ILE A 1 93 ? -1.635 3.716 -0.530 1.00 94.69 93 ILE A CA 1
ATOM 735 C C . ILE A 1 93 ? -2.803 4.639 -0.930 1.00 94.69 93 ILE A C 1
ATOM 737 O O . ILE A 1 93 ? -3.497 5.182 -0.075 1.00 94.69 93 ILE A O 1
ATOM 741 N N . TYR A 1 94 ? -3.055 4.811 -2.231 1.00 90.44 94 TYR A N 1
ATOM 742 C CA . TYR A 1 94 ? -4.041 5.765 -2.758 1.00 90.44 94 TYR A CA 1
ATOM 743 C C . TYR A 1 94 ? -5.360 5.112 -3.210 1.00 90.44 94 TYR A C 1
ATOM 745 O O . TYR A 1 94 ? -6.064 5.657 -4.066 1.00 90.44 94 TYR A O 1
ATOM 753 N N . ASN A 1 95 ? -5.731 3.962 -2.640 1.00 86.62 95 ASN A N 1
ATOM 754 C CA . ASN A 1 95 ? -7.036 3.316 -2.853 1.00 86.62 95 ASN A CA 1
ATOM 755 C C . ASN A 1 95 ? -7.319 2.943 -4.324 1.00 86.62 95 ASN A C 1
ATOM 757 O O . ASN A 1 95 ? -8.428 3.108 -4.845 1.00 86.62 95 ASN A O 1
ATOM 761 N N . GLY A 1 96 ? -6.296 2.459 -5.025 1.00 86.75 96 GLY A N 1
ATOM 762 C CA . GLY A 1 96 ? -6.376 1.975 -6.399 1.00 86.75 96 GLY A CA 1
ATOM 763 C C . GLY A 1 96 ? -6.958 2.993 -7.372 1.00 86.75 96 GLY A C 1
ATOM 764 O O . GLY A 1 96 ? -6.410 4.076 -7.569 1.00 86.75 96 GLY A O 1
ATOM 765 N N . TYR A 1 97 ? -8.082 2.639 -8.001 1.00 77.50 97 TYR A N 1
ATOM 766 C CA . TYR A 1 97 ? -8.754 3.489 -8.989 1.00 77.50 97 TYR A CA 1
ATOM 767 C C . TYR A 1 97 ? -9.214 4.836 -8.433 1.00 77.50 97 TYR A C 1
ATOM 769 O O . TYR A 1 97 ? -9.349 5.792 -9.195 1.00 77.50 97 TYR A O 1
ATOM 777 N N . ALA A 1 98 ? -9.505 4.904 -7.129 1.00 77.94 98 ALA A N 1
ATOM 778 C CA . ALA A 1 98 ? -9.979 6.134 -6.513 1.00 77.94 98 ALA A CA 1
ATOM 779 C C . ALA A 1 98 ? -8.890 7.211 -6.513 1.00 77.94 98 ALA A C 1
ATOM 781 O O . ALA A 1 98 ? -9.230 8.392 -6.580 1.00 77.94 98 ALA A O 1
ATOM 782 N N . ASN A 1 99 ? -7.613 6.800 -6.473 1.00 78.06 99 ASN A N 1
ATOM 783 C CA . ASN A 1 99 ? -6.443 7.670 -6.410 1.00 78.06 99 ASN A CA 1
ATOM 784 C C . ASN A 1 99 ? -6.620 8.796 -5.375 1.00 78.06 99 ASN A C 1
ATOM 786 O O . ASN A 1 99 ? -6.443 9.983 -5.659 1.00 78.06 99 ASN A O 1
ATOM 790 N N . LYS A 1 100 ? -7.076 8.411 -4.186 1.00 84.31 100 LYS A N 1
ATOM 791 C CA . LYS A 1 100 ? -7.392 9.312 -3.083 1.00 84.31 100 LYS A CA 1
ATOM 792 C C . LYS A 1 100 ? -6.804 8.744 -1.820 1.00 84.31 100 LYS A C 1
ATOM 794 O O . LYS A 1 100 ? -7.024 7.574 -1.522 1.00 84.31 100 LYS A O 1
ATOM 799 N N . LEU A 1 101 ? -6.132 9.601 -1.071 1.00 87.25 101 LEU A N 1
ATOM 800 C CA . LEU A 1 101 ? -5.696 9.266 0.265 1.00 87.25 101 LEU A CA 1
ATOM 801 C C . LEU A 1 101 ? -6.915 9.185 1.193 1.00 87.25 101 LEU A C 1
ATOM 803 O O . LEU A 1 101 ? -7.804 10.038 1.140 1.00 87.25 101 LEU A O 1
ATOM 807 N N . ASN A 1 102 ? -6.964 8.144 2.016 1.00 92.06 102 ASN A N 1
ATOM 808 C CA . ASN A 1 102 ? -7.911 8.020 3.117 1.00 92.06 102 ASN A CA 1
ATOM 809 C C . ASN A 1 102 ? -7.084 7.920 4.400 1.00 92.06 102 ASN A C 1
ATOM 811 O O . ASN A 1 102 ? -6.337 6.957 4.555 1.00 92.06 102 ASN A O 1
ATOM 815 N N . CYS A 1 103 ? -7.179 8.925 5.272 1.00 92.44 103 CYS A N 1
ATOM 816 C CA . CYS A 1 103 ? -6.322 9.040 6.452 1.00 92.44 103 CYS A CA 1
ATOM 817 C C . CYS A 1 103 ? -6.454 7.832 7.385 1.00 92.44 103 CYS A C 1
ATOM 819 O O . CYS A 1 103 ? -5.437 7.250 7.743 1.00 92.44 103 CYS A O 1
ATOM 821 N N . ASP A 1 104 ? -7.682 7.408 7.698 1.00 93.00 104 ASP A N 1
ATOM 822 C CA . ASP A 1 104 ? -7.935 6.279 8.601 1.00 93.00 104 ASP A CA 1
ATOM 823 C C . ASP A 1 104 ? -7.320 4.986 8.052 1.00 93.00 104 ASP A C 1
ATOM 825 O O . ASP A 1 104 ? -6.600 4.284 8.755 1.00 93.00 104 ASP A O 1
ATOM 829 N N . TYR A 1 105 ? -7.523 4.720 6.757 1.00 94.88 105 TYR A N 1
ATOM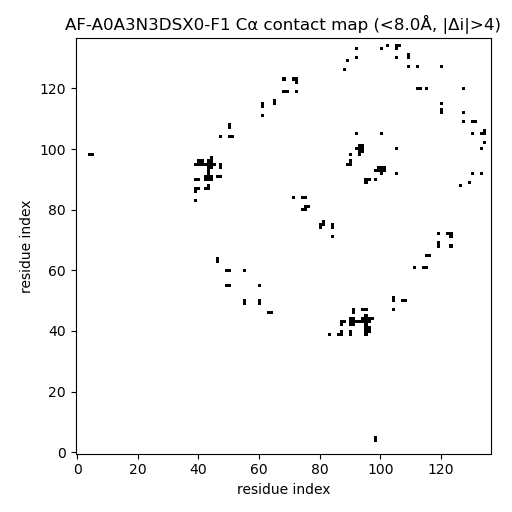 830 C CA . TYR A 1 105 ? -6.905 3.585 6.070 1.00 94.88 105 TYR A CA 1
ATOM 831 C C . TYR A 1 105 ? -5.376 3.659 6.064 1.00 94.88 105 TYR A C 1
ATOM 833 O O . TYR A 1 105 ? -4.710 2.648 6.247 1.00 94.88 105 TYR A O 1
ATOM 841 N N . THR A 1 106 ? -4.814 4.842 5.819 1.00 94.75 106 THR A N 1
ATOM 842 C CA . THR A 1 106 ? -3.360 5.020 5.687 1.00 94.75 106 THR A CA 1
ATOM 843 C C . THR A 1 106 ? -2.671 4.833 7.039 1.00 94.75 106 THR A C 1
ATOM 845 O O . THR A 1 106 ? -1.616 4.208 7.105 1.00 94.75 106 THR A O 1
ATOM 848 N N . ILE A 1 107 ? -3.300 5.312 8.118 1.00 94.44 107 ILE A N 1
ATOM 849 C CA . ILE A 1 107 ? -2.856 5.076 9.496 1.00 94.44 107 ILE A CA 1
ATOM 850 C C . ILE A 1 107 ? -2.955 3.583 9.831 1.00 94.44 107 ILE A C 1
ATOM 852 O O . ILE A 1 107 ? -1.962 3.007 10.264 1.00 94.44 107 ILE A O 1
ATOM 856 N N . GLU A 1 108 ? -4.092 2.932 9.557 1.00 94.81 108 GLU A N 1
ATOM 857 C CA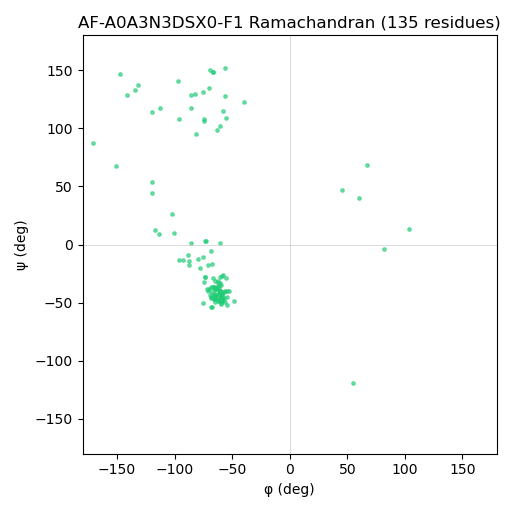 . GLU A 1 108 ? -4.260 1.487 9.788 1.00 94.81 108 GLU A CA 1
ATOM 858 C C . GLU A 1 1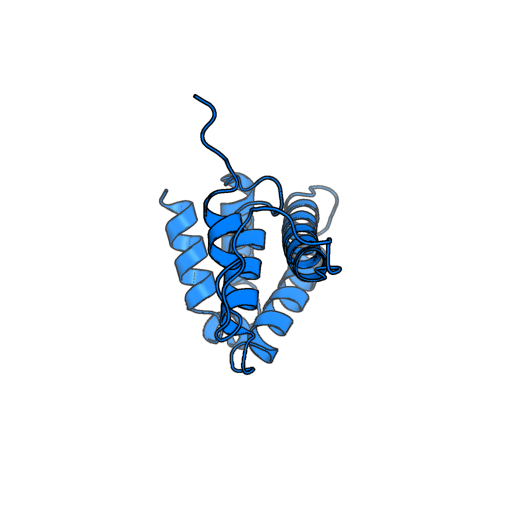08 ? -3.219 0.668 9.003 1.00 94.81 108 GLU A C 1
ATOM 860 O O . GLU A 1 108 ? -2.595 -0.240 9.546 1.00 94.81 108 GLU A O 1
ATOM 865 N N . LEU A 1 109 ? -2.968 1.020 7.739 1.00 95.88 109 LEU A N 1
ATOM 866 C CA . LEU A 1 109 ? -1.952 0.383 6.902 1.00 95.88 109 LEU A CA 1
ATOM 867 C C . LEU A 1 109 ? -0.541 0.544 7.486 1.00 95.88 109 LEU A C 1
ATOM 869 O O . LEU A 1 109 ? 0.2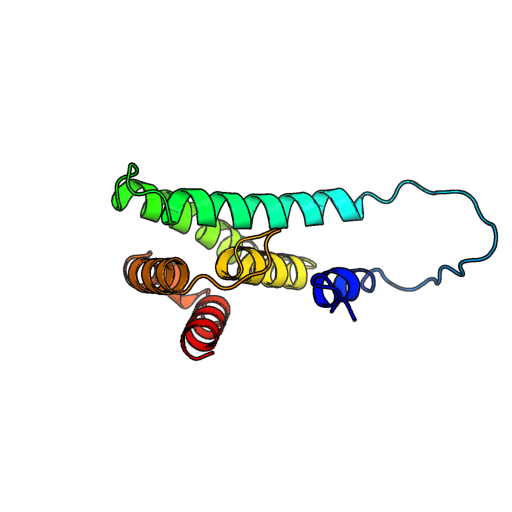46 -0.400 7.430 1.00 95.88 109 LEU A O 1
ATOM 873 N N . TYR A 1 110 ? -0.218 1.716 8.033 1.00 95.12 110 TYR A N 1
ATOM 874 C CA . TYR A 1 110 ? 1.077 1.985 8.659 1.00 95.12 110 TYR A CA 1
ATOM 875 C C . TYR A 1 110 ? 1.261 1.202 9.957 1.00 95.12 110 TYR A C 1
ATOM 877 O O . TYR A 1 110 ? 2.280 0.537 10.126 1.00 95.12 110 TYR A O 1
ATOM 885 N N . GLU A 1 111 ? 0.250 1.189 10.823 1.00 94.19 111 GLU A N 1
ATOM 886 C CA . GLU A 1 111 ? 0.264 0.385 12.049 1.00 94.19 111 GLU A CA 1
ATOM 887 C C . GLU A 1 111 ? 0.390 -1.113 11.741 1.00 94.19 111 GLU A C 1
ATOM 889 O O . GLU A 1 111 ? 1.142 -1.835 12.394 1.00 94.19 111 GLU A O 1
ATOM 894 N N . MET A 1 112 ? -0.300 -1.592 10.702 1.00 94.75 112 MET A N 1
ATOM 895 C CA . MET A 1 112 ? -0.165 -2.971 10.243 1.00 94.75 112 MET A CA 1
ATOM 896 C C . MET A 1 112 ? 1.231 -3.271 9.697 1.00 94.75 112 MET A C 1
ATOM 898 O O . MET A 1 112 ? 1.732 -4.374 9.916 1.00 94.75 112 MET A O 1
ATOM 902 N N . LEU A 1 113 ? 1.873 -2.322 9.010 1.00 94.44 113 LEU A N 1
ATOM 903 C CA . LEU A 1 113 ? 3.216 -2.511 8.464 1.00 94.44 113 LEU A CA 1
ATOM 904 C C . LEU A 1 113 ? 4.242 -2.795 9.569 1.00 94.44 113 LEU A C 1
ATOM 906 O O . LEU A 1 113 ? 5.135 -3.608 9.355 1.00 94.44 113 LEU A O 1
ATOM 910 N N . ASP A 1 114 ? 4.076 -2.221 10.763 1.00 91.06 114 ASP A N 1
ATOM 911 C CA . ASP A 1 114 ? 4.937 -2.511 11.919 1.00 91.06 114 ASP A CA 1
ATOM 912 C C . ASP A 1 114 ? 4.775 -3.948 12.457 1.00 91.06 114 ASP A C 1
ATOM 914 O O . ASP A 1 114 ? 5.644 -4.447 13.175 1.00 91.06 114 ASP A O 1
ATOM 918 N N . THR A 1 115 ? 3.688 -4.639 12.096 1.00 94.12 115 THR A N 1
ATOM 919 C CA . THR A 1 115 ? 3.435 -6.042 12.477 1.00 94.12 115 THR A CA 1
ATOM 920 C C . THR A 1 115 ? 3.843 -7.060 11.412 1.00 94.12 115 THR A C 1
ATOM 922 O O . THR A 1 115 ? 3.919 -8.252 11.710 1.00 94.12 115 THR A O 1
ATOM 925 N N . VAL A 1 116 ? 4.118 -6.607 10.186 1.00 94.06 116 VAL A N 1
ATOM 926 C CA . VAL A 1 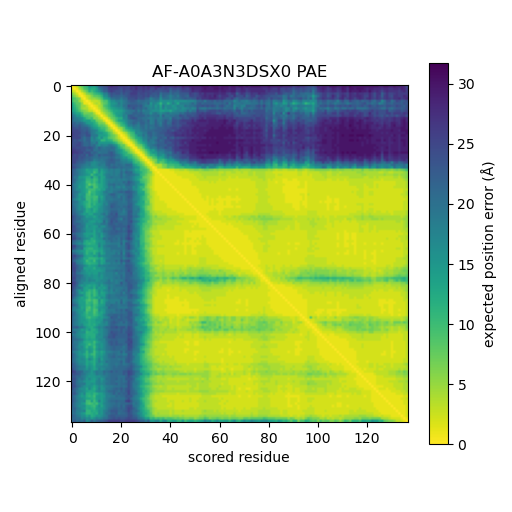116 ? 4.579 -7.455 9.078 1.00 94.06 116 VAL A CA 1
ATOM 927 C C . VAL A 1 116 ? 5.975 -8.003 9.378 1.00 94.06 116 VAL A C 1
ATOM 929 O O . VAL A 1 116 ? 6.797 -7.339 10.012 1.00 94.06 116 VAL A O 1
ATOM 932 N N . ASP A 1 117 ? 6.265 -9.207 8.876 1.00 91.81 117 ASP A N 1
ATOM 933 C CA . ASP A 1 117 ? 7.601 -9.808 8.909 1.00 91.81 117 ASP A CA 1
ATOM 934 C C . ASP A 1 117 ? 8.732 -8.786 8.638 1.00 91.81 117 ASP A C 1
ATOM 936 O O . ASP A 1 117 ? 8.790 -8.128 7.595 1.00 91.81 117 ASP A O 1
ATOM 940 N N . HIS A 1 118 ? 9.655 -8.683 9.597 1.00 88.31 118 HIS A N 1
ATOM 941 C CA . HIS A 1 118 ? 10.778 -7.742 9.594 1.00 88.31 118 HIS A CA 1
ATOM 942 C C . HIS A 1 118 ? 11.679 -7.821 8.350 1.00 88.31 118 HIS A C 1
ATOM 944 O O . HIS A 1 118 ? 12.271 -6.815 7.963 1.00 88.31 118 HIS A O 1
ATOM 950 N N . MET A 1 119 ? 11.799 -8.988 7.710 1.00 91.12 119 MET A N 1
ATOM 951 C CA . MET A 1 119 ? 12.568 -9.126 6.473 1.00 91.12 119 MET A CA 1
ATOM 952 C C . MET A 1 119 ? 11.839 -8.461 5.302 1.00 91.12 119 MET A C 1
ATOM 954 O O . MET A 1 119 ? 12.471 -7.824 4.464 1.00 91.12 119 MET A O 1
ATOM 958 N N . ILE A 1 120 ? 10.507 -8.569 5.246 1.00 91.81 120 ILE A N 1
ATOM 959 C CA . ILE A 1 120 ? 9.704 -7.907 4.208 1.00 91.81 120 ILE A CA 1
ATOM 960 C C . ILE A 1 120 ? 9.783 -6.391 4.365 1.00 91.81 120 ILE A C 1
ATOM 962 O O . ILE A 1 120 ? 9.996 -5.689 3.380 1.00 91.81 120 ILE A O 1
ATOM 966 N N . THR A 1 121 ? 9.613 -5.884 5.586 1.00 91.00 121 THR A N 1
ATOM 967 C CA . THR A 1 121 ? 9.634 -4.437 5.842 1.00 91.00 121 THR A CA 1
ATOM 968 C C . THR A 1 121 ? 11.012 -3.831 5.595 1.00 91.00 121 THR A C 1
ATOM 970 O O . THR A 1 121 ? 11.093 -2.735 5.049 1.00 91.00 121 THR A O 1
ATOM 973 N N . PHE A 1 122 ? 12.091 -4.554 5.913 1.00 91.25 122 PHE A N 1
ATOM 974 C CA . PHE A 1 122 ? 13.458 -4.143 5.584 1.00 91.25 122 PHE A CA 1
ATOM 975 C C . PHE A 1 122 ? 13.689 -4.035 4.069 1.00 91.25 122 PHE A C 1
ATOM 977 O O . PHE A 1 122 ? 14.282 -3.069 3.596 1.00 91.25 122 PHE A O 1
ATOM 984 N N . GLU A 1 123 ? 13.191 -5.002 3.297 1.00 93.00 123 GLU A N 1
ATOM 985 C CA . GLU A 1 123 ? 13.312 -5.015 1.835 1.00 93.00 123 GLU A CA 1
ATOM 986 C C . GLU A 1 123 ? 12.373 -4.018 1.134 1.00 93.00 123 GLU A C 1
ATOM 988 O O . GLU A 1 123 ? 12.527 -3.791 -0.063 1.00 93.00 123 GLU A O 1
ATOM 993 N N . LEU A 1 124 ? 11.410 -3.412 1.832 1.00 93.06 124 LEU A N 1
ATOM 994 C CA . LEU A 1 124 ? 10.449 -2.441 1.285 1.00 93.06 124 LEU A CA 1
ATOM 995 C C . LEU A 1 124 ? 10.559 -1.073 1.976 1.00 93.06 124 LEU A C 1
ATOM 997 O O . LEU A 1 124 ? 9.558 -0.442 2.323 1.00 93.06 124 LEU A O 1
ATOM 1001 N N . ASP A 1 125 ? 11.792 -0.608 2.164 1.00 91.00 125 ASP A N 1
ATOM 1002 C CA . ASP A 1 125 ? 12.116 0.725 2.678 1.00 91.00 125 ASP A CA 1
ATOM 1003 C C . ASP A 1 125 ? 11.452 1.859 1.877 1.00 91.00 125 ASP A C 1
ATOM 1005 O O . ASP A 1 125 ? 10.921 2.813 2.446 1.00 91.00 125 ASP A O 1
ATOM 1009 N N . ASP A 1 126 ? 11.413 1.719 0.553 1.00 91.50 126 ASP A N 1
ATOM 1010 C CA . ASP A 1 126 ? 10.756 2.632 -0.379 1.00 91.50 126 ASP A CA 1
ATOM 1011 C C . ASP A 1 126 ? 9.232 2.679 -0.205 1.00 91.50 126 ASP A C 1
ATOM 1013 O O . ASP A 1 126 ? 8.638 3.759 -0.272 1.00 91.50 126 ASP A O 1
ATOM 1017 N N . PHE A 1 127 ? 8.596 1.536 0.066 1.00 94.25 127 PHE A N 1
ATOM 1018 C CA . PHE A 1 127 ? 7.174 1.484 0.410 1.00 94.25 127 PHE A CA 1
ATOM 1019 C C . PHE A 1 127 ? 6.897 2.197 1.731 1.00 94.25 127 PHE A C 1
ATOM 1021 O O . PHE A 1 127 ? 5.975 3.011 1.802 1.00 94.25 127 PHE A O 1
ATOM 1028 N N . LYS A 1 128 ? 7.706 1.916 2.762 1.00 93.75 128 LYS A N 1
ATOM 1029 C CA . LYS A 1 128 ? 7.561 2.536 4.082 1.00 93.75 128 LYS A CA 1
ATOM 1030 C C . LYS A 1 128 ? 7.702 4.054 3.995 1.00 93.75 128 LYS A C 1
ATOM 1032 O O . LYS A 1 128 ? 6.820 4.770 4.457 1.00 93.75 128 LYS A O 1
ATOM 1037 N N . TYR A 1 129 ? 8.742 4.538 3.320 1.00 93.31 129 TYR A N 1
ATOM 1038 C CA . TYR A 1 129 ? 8.967 5.968 3.110 1.00 93.31 129 TYR A CA 1
ATOM 1039 C C . TYR A 1 129 ? 7.805 6.645 2.368 1.00 93.31 129 TYR A C 1
ATOM 1041 O O . TYR A 1 129 ? 7.368 7.744 2.724 1.00 93.31 129 TYR A O 1
ATOM 1049 N N . LEU A 1 130 ? 7.276 5.987 1.331 1.00 92.75 130 LEU A N 1
ATOM 1050 C CA . LEU A 1 130 ? 6.131 6.497 0.580 1.00 92.75 130 LEU A CA 1
ATOM 1051 C C . LEU A 1 130 ? 4.873 6.586 1.457 1.00 92.75 130 LEU A C 1
ATOM 1053 O O . LEU A 1 130 ? 4.111 7.544 1.324 1.00 92.75 130 LEU A O 1
ATOM 1057 N N . LEU A 1 131 ? 4.664 5.608 2.340 1.00 93.94 131 LEU A N 1
ATOM 1058 C CA . LEU A 1 131 ? 3.547 5.581 3.277 1.00 93.94 131 LEU A CA 1
ATOM 1059 C C . LEU A 1 131 ? 3.670 6.676 4.345 1.00 93.94 131 LEU A C 1
ATOM 1061 O O . LEU A 1 131 ? 2.709 7.401 4.571 1.00 93.94 131 LEU A O 1
ATOM 1065 N N . GLU A 1 132 ? 4.853 6.855 4.934 1.00 93.12 132 GLU A N 1
ATOM 1066 C CA . GLU A 1 132 ? 5.139 7.932 5.895 1.00 93.12 132 GLU A CA 1
ATOM 1067 C C . GLU A 1 132 ? 4.875 9.312 5.281 1.00 93.12 132 GLU A C 1
ATOM 1069 O O . GLU A 1 132 ? 4.134 10.118 5.841 1.00 93.12 132 GLU A O 1
ATOM 1074 N N . THR A 1 133 ? 5.375 9.543 4.063 1.00 91.12 133 THR A N 1
ATOM 1075 C CA . THR A 1 133 ? 5.143 10.798 3.326 1.00 91.12 133 THR A CA 1
ATOM 1076 C C . THR A 1 133 ? 3.653 11.054 3.083 1.00 91.12 133 THR A C 1
ATOM 1078 O O . THR A 1 133 ? 3.211 12.201 3.069 1.00 91.12 133 THR A O 1
ATOM 1081 N N . ALA A 1 134 ? 2.868 9.996 2.870 1.00 89.12 134 ALA A N 1
ATOM 1082 C CA . ALA A 1 134 ? 1.432 10.108 2.653 1.00 89.12 134 ALA A CA 1
ATOM 1083 C C . ALA A 1 134 ? 0.663 10.432 3.944 1.00 89.12 134 ALA A C 1
ATOM 1085 O O . ALA A 1 134 ? -0.383 11.063 3.876 1.00 89.12 134 ALA A O 1
ATOM 1086 N N . ILE A 1 135 ? 1.161 10.037 5.117 1.00 89.00 135 ILE A N 1
ATOM 1087 C CA . ILE A 1 135 ? 0.542 10.378 6.410 1.00 89.00 135 ILE A CA 1
ATOM 1088 C C . ILE A 1 135 ? 0.800 11.844 6.775 1.00 89.00 135 ILE A C 1
ATOM 1090 O O . ILE A 1 135 ? -0.042 12.483 7.402 1.00 89.00 135 ILE A O 1
ATOM 1094 N N . GLU A 1 136 ? 1.952 12.382 6.374 1.00 82.25 136 GLU A N 1
ATOM 1095 C CA . GLU A 1 136 ? 2.348 13.771 6.640 1.00 82.25 136 GLU A CA 1
ATOM 1096 C C . GLU A 1 136 ? 1.696 14.805 5.699 1.00 82.25 136 GLU A C 1
ATOM 1098 O O . GLU A 1 136 ? 1.791 16.008 5.962 1.00 82.25 136 GLU A O 1
ATOM 1103 N N . SER A 1 137 ? 1.059 14.361 4.607 1.00 68.00 137 SER A N 1
ATOM 1104 C CA . SER A 1 137 ? 0.454 15.214 3.566 1.00 68.00 137 SER A CA 1
ATOM 1105 C C . SER A 1 137 ? -1.005 15.575 3.824 1.00 68.00 137 SER A C 1
ATOM 1107 O O . SER A 1 137 ? -1.365 16.754 3.600 1.00 68.00 137 SER A O 1
#

Sequence (137 aa):
MVANCLGWIYSLDFYSQGKSFKFNNALPTHDNSSILKSSILCLGNLVYQIISNDKLSSDFKLYILEIVLRQLVNHKNADGYSLVNQVLMKSIIYNGYANKLNCDYTIELYEMLDTVDHMITFELDDFKYLLETAIES

Nearest PDB structures (foldseek):
  7t8n-assembly1_BBB-2  TM=4.012E-01  e=8.467E-01  Escherichia coli K-12
  7t8n-assembly1_AAA-2  TM=3.893E-01  e=3.363E+00  Escherichia coli K-12
  9jpj-assembly2_D  TM=2.773E-01  e=1.274E+00  Achromobacter denitrificans NBRC 15125
  8qj2-assembly1_A  TM=2.560E-01  e=3.539E+00  Escherichia coli
  6lqt-assembly1_AF  TM=2.665E-01  e=5.061E+00  Saccharomyces cerevisiae S288C

Mean predicted aligned error: 10.23 Å

pLDDT: mean 78.3, std 22.27, range [29.5, 97.12]

Organism: NCBI:txid265668

Radius of gyration: 16.85 Å; Cα contacts (8 Å, |Δi|>4): 100; chains: 1; bounding box: 31×35×52 Å